Protein AF-A0A2E3GKZ2-F1 (afdb_monomer)

Foldseek 3Di:
DDDPVVVVVLVVLLVLLVVLLVVLVVLLVCVVCVVVPVDDPVVSVVVNVVSLVSNVVSQV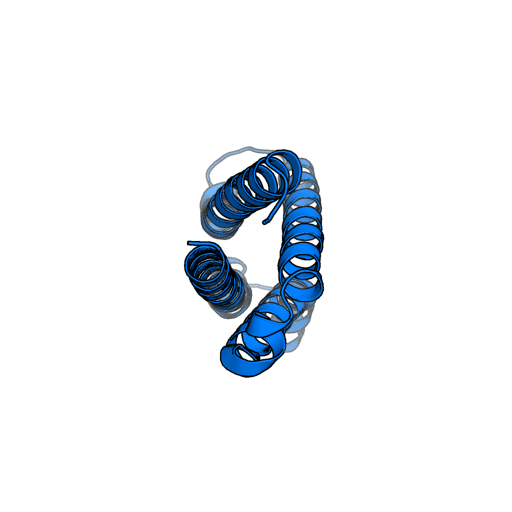VLCVVDVPCVVPVVVLNVLLVQLSVQQVCLVVVCVVVVNVVPSNVSSVPGSVVSSCSNSVSSVVSSVVSVVVVD

pLDDT: mean 72.71, std 8.64, range [44.66, 88.38]

Solvent-accessible surface area (backbone atoms only — not comparable to full-atom values): 7264 Å² total; per-residue (Å²): 132,84,52,74,67,57,55,50,54,49,51,50,52,49,51,52,46,50,55,40,41,54,48,55,60,46,43,63,53,45,63,70,47,39,89,80,41,101,63,63,66,66,60,55,52,52,53,50,52,52,48,51,52,50,43,51,55,48,52,50,52,54,50,71,74,31,68,64,47,67,72,78,38,50,69,39,54,51,38,25,51,51,10,53,53,35,50,75,41,23,66,65,47,24,53,73,70,68,29,70,93,34,63,68,59,28,43,60,70,33,40,46,54,17,44,49,33,30,47,51,20,49,52,52,51,53,51,54,53,52,66,74,76,110

Sequence (134 aa):
MLSNRQFQLFNLSWILSVVCLIHCISLPLISIFLPLISVSHELNAAISKFFLCLVVILSFNLVIKNRILWRSHKAWILLLFLGILGIFLSHPLGHFLGLEDHALTTILITEVPFTIAVVTGQLVLLKAARNCYC

Structure (mmCIF, N/CA/C/O backbone):
data_AF-A0A2E3GKZ2-F1
#
_entry.id   AF-A0A2E3GKZ2-F1
#
loop_
_atom_site.group_PDB
_atom_site.id
_atom_site.type_symbol
_atom_site.label_atom_id
_atom_site.label_alt_id
_atom_site.label_comp_id
_atom_site.label_asym_id
_atom_site.label_entity_id
_atom_site.label_seq_id
_atom_site.pdbx_PDB_ins_code
_atom_site.Cartn_x
_atom_site.Cartn_y
_atom_site.Cartn_z
_atom_site.occupancy
_atom_site.B_iso_or_equiv
_atom_site.auth_seq_id
_atom_site.auth_comp_id
_atom_site.auth_asym_id
_atom_site.auth_atom_id
_atom_site.pdbx_PDB_model_num
ATOM 1 N N . MET A 1 1 ? -14.872 10.275 27.226 1.00 44.66 1 MET A N 1
ATOM 2 C CA . MET A 1 1 ? -14.942 11.476 26.368 1.00 44.66 1 MET A CA 1
ATOM 3 C C . MET A 1 1 ? -13.584 11.677 25.719 1.00 44.66 1 MET A C 1
ATOM 5 O O . MET A 1 1 ? -12.624 11.924 26.438 1.00 44.66 1 MET A O 1
ATOM 9 N N . LEU A 1 2 ? -13.472 11.493 24.400 1.00 54.62 2 LEU A N 1
ATOM 10 C CA . LEU A 1 2 ? -12.261 11.894 23.680 1.00 54.62 2 LEU A CA 1
ATOM 11 C C . LEU A 1 2 ? -12.154 13.421 23.715 1.00 54.62 2 LEU A C 1
ATOM 13 O O . LEU A 1 2 ? -13.133 14.123 23.477 1.00 54.62 2 LEU A O 1
ATOM 17 N N . SER A 1 3 ? -10.966 13.928 24.032 1.00 65.19 3 SER A N 1
ATOM 18 C CA . SER A 1 3 ? -10.685 15.364 23.995 1.00 65.19 3 SER A CA 1
ATOM 19 C C . SER A 1 3 ? -10.776 15.873 22.553 1.00 65.19 3 SER A C 1
ATOM 21 O O . SER A 1 3 ? -10.323 15.199 21.628 1.00 65.19 3 SER A O 1
ATOM 23 N N . ASN A 1 4 ? -11.296 17.085 22.351 1.00 67.81 4 ASN A N 1
ATOM 24 C CA . ASN A 1 4 ? -11.445 17.717 21.032 1.00 67.81 4 ASN A CA 1
ATOM 25 C C . ASN A 1 4 ? -10.118 17.735 20.226 1.00 67.81 4 ASN A C 1
ATOM 27 O O . ASN A 1 4 ? -10.110 17.595 19.004 1.00 67.81 4 ASN A O 1
ATOM 31 N N . ARG A 1 5 ? -8.967 17.790 20.921 1.00 59.38 5 ARG A N 1
ATOM 32 C CA . ARG A 1 5 ? -7.623 17.658 20.321 1.00 59.38 5 ARG A CA 1
ATOM 33 C C . ARG A 1 5 ? -7.333 16.266 19.753 1.00 59.38 5 ARG A C 1
ATOM 35 O O . ARG A 1 5 ? -6.669 16.156 18.727 1.00 59.38 5 ARG A O 1
ATOM 42 N N . GLN A 1 6 ? -7.805 15.200 20.400 1.00 62.38 6 GLN A N 1
ATOM 43 C CA . GLN A 1 6 ? -7.633 13.833 19.895 1.00 62.38 6 GLN A CA 1
ATOM 44 C C . GLN A 1 6 ? -8.449 13.618 18.618 1.00 62.38 6 GLN A C 1
ATOM 46 O O . GLN A 1 6 ? -7.958 12.983 17.688 1.00 62.38 6 GLN A O 1
ATOM 51 N N . PHE A 1 7 ? -9.644 14.209 18.543 1.00 64.25 7 PHE A N 1
ATOM 52 C CA . PHE A 1 7 ? -10.484 14.165 17.347 1.00 64.25 7 PHE A CA 1
ATOM 53 C C . PHE A 1 7 ? -9.861 14.948 16.177 1.00 64.25 7 PHE A C 1
ATOM 55 O O . PHE A 1 7 ? -9.820 14.455 15.052 1.00 64.25 7 PHE A O 1
ATOM 62 N N . GLN A 1 8 ? -9.278 16.125 16.439 1.00 63.09 8 GLN A N 1
ATOM 63 C CA . GLN A 1 8 ? -8.541 16.897 15.427 1.00 63.09 8 GLN A CA 1
ATOM 64 C C . GLN A 1 8 ? -7.297 16.168 14.903 1.00 63.09 8 GLN A C 1
ATOM 66 O O . GLN A 1 8 ? -7.090 16.112 13.694 1.00 63.09 8 GLN A O 1
ATOM 71 N N . LEU A 1 9 ? -6.484 15.575 15.785 1.00 62.88 9 LEU A N 1
ATOM 72 C CA . LEU A 1 9 ? -5.302 14.802 15.379 1.00 62.88 9 LEU A CA 1
ATOM 73 C C . LEU A 1 9 ? -5.679 13.538 14.597 1.00 62.88 9 LEU A C 1
ATOM 75 O O . LEU A 1 9 ? -4.976 13.171 13.656 1.00 62.88 9 LEU A O 1
ATOM 79 N N . PHE A 1 10 ? -6.792 12.892 14.955 1.00 66.81 10 PHE A N 1
ATOM 80 C CA . PHE A 1 10 ? -7.341 11.772 14.195 1.00 66.81 10 PHE A CA 1
ATOM 81 C C . PHE A 1 10 ? -7.773 12.213 12.794 1.00 66.81 10 PHE A C 1
ATOM 83 O O . PHE A 1 10 ? -7.350 11.604 11.816 1.00 66.81 10 PHE A O 1
ATOM 90 N N . ASN A 1 11 ? -8.524 13.312 12.682 1.00 67.25 11 ASN A N 1
ATOM 91 C CA . ASN A 1 11 ? -8.939 13.859 11.391 1.00 67.25 11 ASN A CA 1
ATOM 92 C C . ASN A 1 11 ? -7.744 14.282 10.531 1.00 67.25 11 ASN A C 1
ATOM 94 O O . ASN A 1 11 ? -7.735 14.002 9.338 1.00 67.25 11 ASN A O 1
ATOM 98 N N . LEU A 1 12 ? -6.707 14.889 11.116 1.00 68.56 12 LEU A N 1
ATOM 99 C CA . LEU A 1 12 ? -5.500 15.263 10.378 1.00 68.56 12 LEU A CA 1
ATOM 100 C C . LEU A 1 12 ? -4.739 14.027 9.880 1.00 68.56 12 LEU A C 1
ATOM 102 O O . LEU A 1 12 ? -4.366 13.965 8.712 1.00 68.56 12 LEU A O 1
ATOM 106 N N . SER A 1 13 ? -4.558 13.016 10.737 1.00 68.00 13 SER A N 1
ATOM 107 C CA . SER A 1 13 ? -3.939 11.743 10.347 1.00 68.00 13 SER A CA 1
ATOM 108 C C . SER A 1 13 ? -4.762 11.011 9.286 1.00 68.00 13 SER A C 1
ATOM 110 O O . SER A 1 13 ? -4.191 10.343 8.428 1.00 68.00 13 SER A O 1
ATOM 112 N N . TRP A 1 14 ? -6.088 11.138 9.334 1.00 70.62 14 TRP A N 1
ATOM 113 C CA . TRP A 1 14 ? -7.007 10.565 8.358 1.00 70.62 14 TRP A CA 1
ATOM 114 C C . TRP A 1 14 ? -6.889 11.271 7.004 1.00 70.62 14 TRP A C 1
ATOM 116 O O . TRP A 1 14 ? -6.645 10.603 6.003 1.00 70.62 14 TRP A O 1
ATOM 126 N N . ILE A 1 15 ? -6.966 12.608 6.971 1.00 72.50 15 ILE A N 1
ATOM 127 C CA . ILE A 1 15 ? -6.806 13.410 5.745 1.00 72.50 15 ILE A CA 1
ATOM 128 C C . ILE A 1 15 ? -5.444 13.127 5.115 1.00 72.50 15 ILE A C 1
ATOM 130 O O . ILE A 1 15 ? -5.362 12.821 3.928 1.00 72.50 15 ILE A O 1
ATOM 134 N N . LEU A 1 16 ? -4.378 13.167 5.917 1.00 70.56 16 LEU A N 1
ATOM 135 C CA . LEU A 1 16 ? -3.022 12.933 5.436 1.00 70.56 16 LEU A CA 1
ATOM 136 C C . LEU A 1 16 ? -2.860 11.505 4.899 1.00 70.56 16 LEU A C 1
ATOM 138 O O . LEU A 1 16 ? -2.244 11.303 3.857 1.00 70.56 16 LEU A O 1
ATOM 142 N N . SER A 1 17 ? -3.486 10.520 5.548 1.00 69.81 17 SER A N 1
ATOM 143 C CA . SER A 1 17 ? -3.485 9.150 5.049 1.00 69.81 17 SER A CA 1
ATOM 144 C C . SER A 1 17 ? -4.261 8.987 3.742 1.00 69.81 17 SER A C 1
ATOM 146 O O . SER A 1 17 ? -3.844 8.168 2.931 1.00 69.81 17 SER A O 1
ATOM 148 N N . VAL A 1 18 ? -5.360 9.718 3.531 1.00 71.25 18 VAL A N 1
ATOM 149 C CA . VAL A 1 18 ? -6.133 9.692 2.276 1.00 71.25 18 VAL A CA 1
ATOM 150 C C . VAL A 1 18 ? -5.348 10.348 1.141 1.00 71.25 18 VAL A C 1
ATOM 152 O O . VAL A 1 18 ? -5.270 9.784 0.054 1.00 71.25 18 VAL A O 1
ATOM 155 N N . VAL A 1 19 ? -4.713 11.495 1.394 1.00 73.31 19 VAL A N 1
ATOM 156 C CA . VAL A 1 19 ? -3.851 12.175 0.411 1.00 73.31 19 VAL A CA 1
ATOM 157 C C . VAL A 1 19 ? -2.688 11.273 -0.004 1.00 73.31 19 VAL A C 1
ATOM 159 O O . VAL A 1 19 ? -2.420 11.114 -1.192 1.00 73.31 19 VAL A O 1
ATOM 162 N N . CYS A 1 20 ? -2.053 10.607 0.960 1.00 70.06 20 CYS A N 1
ATOM 163 C CA . CYS A 1 20 ? -1.025 9.605 0.697 1.00 70.06 20 CYS A CA 1
ATOM 164 C C . CYS A 1 20 ? -1.531 8.426 -0.142 1.00 70.06 20 CYS A C 1
ATOM 166 O O . CYS A 1 20 ? -0.827 7.946 -1.021 1.00 70.06 20 CYS A O 1
ATOM 168 N N . LEU A 1 21 ? -2.760 7.981 0.105 1.00 69.38 21 LEU A N 1
ATOM 169 C CA . LEU A 1 21 ? -3.426 6.913 -0.638 1.00 69.38 21 LEU A CA 1
ATOM 170 C C . LEU A 1 21 ? -3.629 7.288 -2.110 1.00 69.38 21 LEU A C 1
ATOM 172 O O . LEU A 1 21 ? -3.296 6.509 -2.998 1.00 69.38 21 LEU A O 1
ATOM 176 N N . ILE A 1 22 ? -4.126 8.503 -2.360 1.00 71.88 22 ILE A N 1
ATOM 177 C CA . ILE A 1 22 ? -4.273 9.064 -3.709 1.00 71.88 22 ILE A CA 1
ATOM 178 C C . ILE A 1 22 ? -2.905 9.123 -4.390 1.00 71.88 22 ILE A C 1
ATOM 180 O O . ILE A 1 22 ? -2.778 8.702 -5.538 1.00 71.88 22 ILE A O 1
ATOM 184 N N . HIS A 1 23 ? -1.876 9.566 -3.661 1.00 70.38 23 HIS A N 1
ATOM 185 C CA . HIS A 1 23 ? -0.519 9.624 -4.187 1.00 70.38 23 HIS A CA 1
ATOM 186 C C . HIS A 1 23 ? 0.021 8.232 -4.558 1.00 70.38 23 HIS A C 1
ATOM 188 O O . HIS A 1 23 ? 0.535 8.055 -5.661 1.00 70.38 23 HIS A O 1
ATOM 194 N N . CYS A 1 24 ? -0.174 7.226 -3.699 1.00 66.31 24 CYS A N 1
ATOM 195 C CA . CYS A 1 24 ? 0.201 5.838 -3.975 1.00 66.31 24 CYS A CA 1
ATOM 196 C C . CYS A 1 24 ? -0.494 5.269 -5.214 1.00 66.31 24 CYS A C 1
ATOM 198 O O . CYS A 1 24 ? 0.142 4.519 -5.936 1.00 66.31 24 CYS A O 1
ATOM 200 N N . ILE A 1 25 ? -1.752 5.627 -5.496 1.00 67.81 25 ILE A N 1
ATOM 201 C CA . ILE A 1 25 ? -2.446 5.208 -6.730 1.00 67.81 25 ILE A CA 1
ATOM 202 C C . ILE A 1 25 ? -1.887 5.948 -7.947 1.00 67.81 25 ILE A C 1
ATOM 204 O O . ILE A 1 25 ? -1.691 5.354 -9.006 1.00 67.81 25 ILE A O 1
ATOM 208 N N . SER A 1 26 ? -1.622 7.250 -7.807 1.00 70.00 26 SER A N 1
ATOM 209 C CA . SER A 1 26 ? -1.064 8.047 -8.899 1.00 70.00 26 SER A CA 1
ATOM 210 C C . SER A 1 26 ? 0.365 7.649 -9.251 1.00 70.00 26 SER A C 1
ATOM 212 O O . SER A 1 26 ? 0.780 7.878 -10.373 1.00 70.00 26 SER A O 1
ATOM 214 N N . LEU A 1 27 ? 1.107 7.023 -8.341 1.00 67.94 27 LEU A N 1
ATOM 215 C CA . LEU A 1 27 ? 2.511 6.677 -8.529 1.00 67.94 27 LEU A CA 1
ATOM 216 C C . LEU A 1 27 ? 2.779 5.634 -9.623 1.00 67.94 27 LEU A C 1
ATOM 218 O O . LEU A 1 27 ? 3.534 5.956 -10.533 1.00 67.94 27 LEU A O 1
ATOM 222 N N . PRO A 1 28 ? 2.161 4.437 -9.620 1.00 64.69 28 PRO A N 1
ATOM 223 C CA . PRO A 1 28 ? 2.318 3.487 -10.717 1.00 64.69 28 PRO A CA 1
ATOM 224 C C . PRO A 1 28 ? 1.769 4.051 -12.032 1.00 64.69 28 PRO A C 1
ATOM 226 O O . PRO A 1 28 ? 2.348 3.805 -13.084 1.00 64.69 28 PRO A O 1
ATOM 229 N N . LEU A 1 29 ? 0.713 4.876 -11.991 1.00 65.62 29 LEU A N 1
ATOM 230 C CA . LEU A 1 29 ? 0.225 5.588 -13.177 1.00 65.62 29 LEU A CA 1
ATOM 231 C C . LEU A 1 29 ? 1.294 6.549 -13.715 1.00 65.62 29 LEU A C 1
ATOM 233 O O . LEU A 1 29 ? 1.639 6.490 -14.889 1.00 65.62 29 LEU A O 1
ATOM 237 N N . ILE A 1 30 ? 1.869 7.385 -12.851 1.00 65.38 30 ILE A N 1
ATOM 238 C CA . ILE A 1 30 ? 2.952 8.309 -13.189 1.00 65.38 30 ILE A CA 1
ATOM 239 C C . ILE A 1 30 ? 4.164 7.535 -13.706 1.00 65.38 30 ILE A C 1
ATOM 241 O O . ILE A 1 30 ? 4.715 7.945 -14.712 1.00 65.38 30 ILE A O 1
ATOM 245 N N . SER A 1 31 ? 4.553 6.411 -13.100 1.00 62.94 31 SER A N 1
ATOM 246 C CA . SER A 1 31 ? 5.659 5.569 -13.578 1.00 62.94 31 SER A CA 1
ATOM 247 C C . SER A 1 31 ? 5.402 4.984 -14.971 1.00 62.94 31 SER A C 1
ATOM 249 O O . SER A 1 31 ? 6.331 4.919 -15.769 1.00 62.94 31 SER A O 1
ATOM 251 N N . ILE A 1 32 ? 4.158 4.615 -15.301 1.00 65.50 32 ILE A N 1
ATOM 252 C CA . ILE A 1 32 ? 3.772 4.162 -16.651 1.00 65.50 32 ILE A CA 1
ATOM 253 C C . ILE A 1 32 ? 3.835 5.318 -17.662 1.00 65.50 32 ILE A C 1
ATOM 255 O O . ILE A 1 32 ? 4.242 5.113 -18.805 1.00 65.50 32 ILE A O 1
ATOM 259 N N . PHE A 1 33 ? 3.450 6.530 -17.254 1.00 66.00 33 PHE A N 1
ATOM 260 C CA . PHE A 1 33 ? 3.449 7.716 -18.117 1.00 66.00 33 PHE A CA 1
ATOM 261 C C . PHE A 1 33 ? 4.783 8.484 -18.125 1.00 66.00 33 PHE A C 1
ATOM 263 O O . PHE A 1 33 ? 4.997 9.300 -19.014 1.00 66.00 33 PHE A O 1
ATOM 270 N N . LEU A 1 34 ? 5.704 8.228 -17.192 1.00 64.19 34 LEU A N 1
ATOM 271 C CA . LEU A 1 34 ? 6.989 8.928 -17.079 1.00 64.19 34 LEU A CA 1
ATOM 272 C C . LEU A 1 34 ? 7.869 8.790 -18.329 1.00 64.19 34 LEU A C 1
ATOM 274 O O . LEU A 1 34 ? 8.443 9.787 -18.740 1.00 64.19 34 LEU A O 1
ATOM 278 N N . PRO A 1 35 ? 7.952 7.625 -19.000 1.00 57.78 35 PRO A N 1
ATOM 279 C CA . PRO A 1 35 ? 8.682 7.516 -20.262 1.00 57.78 35 PRO A CA 1
ATOM 280 C C . PRO A 1 35 ? 8.138 8.446 -21.361 1.00 57.78 35 PRO A C 1
ATOM 282 O O . PRO A 1 35 ? 8.849 8.744 -22.315 1.00 57.78 35 PRO A O 1
ATOM 285 N N . LEU A 1 36 ? 6.884 8.907 -21.239 1.00 59.84 36 LEU A N 1
ATOM 286 C CA . LEU A 1 36 ? 6.233 9.827 -22.177 1.00 59.84 36 LEU A CA 1
ATOM 287 C C . LEU A 1 36 ? 6.391 11.307 -21.787 1.00 59.84 36 LEU A C 1
ATOM 289 O O . LEU A 1 36 ? 6.071 12.180 -22.591 1.00 59.84 36 LEU A O 1
ATOM 293 N N . ILE A 1 37 ? 6.859 11.613 -20.572 1.00 55.56 37 ILE A N 1
ATOM 294 C CA . ILE A 1 37 ? 6.927 12.973 -20.025 1.00 55.56 37 ILE A CA 1
ATOM 295 C C . ILE A 1 37 ? 8.339 13.175 -19.469 1.00 55.56 37 ILE A C 1
ATOM 297 O O . ILE A 1 37 ? 8.725 12.488 -18.535 1.00 55.56 37 ILE A O 1
ATOM 301 N N . SER A 1 38 ? 9.118 14.117 -20.007 1.00 54.66 38 SER A N 1
ATOM 302 C CA . SER A 1 38 ? 10.539 14.343 -19.671 1.00 54.66 38 SER A CA 1
ATOM 303 C C . SER A 1 38 ? 10.784 14.899 -18.250 1.00 54.66 38 SER A C 1
ATOM 305 O O . SER A 1 38 ? 11.403 15.949 -18.071 1.00 54.66 38 SER A O 1
ATOM 307 N N . VAL A 1 39 ? 10.260 14.241 -17.223 1.00 62.03 39 VAL A N 1
ATOM 308 C CA . VAL A 1 39 ? 10.488 14.540 -15.809 1.00 62.03 39 VAL A CA 1
ATOM 309 C C . VAL A 1 39 ? 11.740 13.792 -15.360 1.00 62.03 39 VAL A C 1
ATOM 311 O O . VAL A 1 39 ? 11.980 12.661 -15.783 1.00 62.03 39 VAL A O 1
ATOM 314 N N . SER A 1 40 ? 12.557 14.397 -14.494 1.00 66.62 40 SER A N 1
ATOM 315 C CA . SER A 1 40 ? 13.750 13.714 -13.993 1.00 66.62 40 SER A CA 1
ATOM 316 C C . SER A 1 40 ? 13.366 12.485 -13.155 1.00 66.62 40 SER A C 1
ATOM 318 O O . SER A 1 40 ? 12.669 12.577 -12.140 1.00 66.62 40 SER A O 1
ATOM 320 N N . HIS A 1 41 ? 13.841 11.312 -13.584 1.00 64.50 41 HIS A N 1
ATOM 321 C CA . HIS A 1 41 ? 13.600 10.032 -12.909 1.00 64.50 41 HIS A CA 1
ATOM 322 C C . HIS A 1 41 ? 14.031 10.052 -11.433 1.00 64.50 41 HIS A C 1
ATOM 324 O O . HIS A 1 41 ? 13.353 9.476 -10.582 1.00 64.50 41 HIS A O 1
ATOM 330 N N . GLU A 1 42 ? 15.121 10.754 -11.112 1.00 68.06 42 GLU A N 1
ATOM 331 C CA . GLU A 1 42 ? 15.646 10.844 -9.746 1.00 68.06 42 GLU A CA 1
ATOM 332 C C . GLU A 1 42 ? 14.721 11.613 -8.797 1.00 68.06 42 GLU A C 1
ATOM 334 O O . GLU A 1 42 ? 14.499 11.181 -7.663 1.00 68.06 42 GLU A O 1
ATOM 339 N N . LEU A 1 43 ? 14.130 12.720 -9.262 1.00 67.62 43 LEU A N 1
ATOM 340 C CA . LEU A 1 43 ? 13.210 13.517 -8.451 1.00 67.62 43 LEU A CA 1
ATOM 341 C C . LEU A 1 43 ? 11.924 12.737 -8.169 1.00 67.62 43 LEU A C 1
ATOM 343 O O . LEU A 1 43 ? 11.457 12.707 -7.030 1.00 67.62 43 LEU A O 1
ATOM 347 N N . ASN A 1 44 ? 11.383 12.057 -9.184 1.00 67.00 44 ASN A N 1
ATOM 348 C CA . ASN A 1 44 ? 10.193 11.226 -9.023 1.00 67.00 44 ASN A CA 1
ATOM 349 C C . ASN A 1 44 ? 10.437 10.075 -8.028 1.00 67.00 44 ASN A C 1
ATOM 351 O O . ASN A 1 44 ? 9.630 9.840 -7.128 1.00 67.00 44 ASN A O 1
ATOM 355 N N . ALA A 1 45 ? 11.590 9.406 -8.127 1.00 67.56 45 ALA A N 1
ATOM 356 C CA . ALA A 1 45 ? 11.964 8.339 -7.205 1.00 67.56 45 ALA A CA 1
ATOM 357 C C . ALA A 1 45 ? 12.134 8.843 -5.759 1.00 67.56 45 ALA A C 1
ATOM 359 O O . ALA A 1 45 ? 11.708 8.170 -4.816 1.00 67.56 45 ALA A O 1
ATOM 360 N N . ALA A 1 46 ? 12.727 10.025 -5.565 1.00 69.44 46 ALA A N 1
ATOM 361 C CA . ALA A 1 46 ? 12.909 10.620 -4.243 1.00 69.44 46 ALA A CA 1
ATOM 362 C C . ALA A 1 46 ? 11.570 11.006 -3.590 1.00 69.44 46 ALA A C 1
ATOM 364 O O . ALA A 1 46 ? 11.323 10.652 -2.433 1.00 69.44 46 ALA A O 1
ATOM 365 N N . ILE A 1 47 ? 10.686 11.672 -4.342 1.00 69.81 47 ILE A N 1
ATOM 366 C CA . ILE A 1 47 ? 9.343 12.053 -3.884 1.00 69.81 47 ILE A CA 1
ATOM 367 C C . ILE A 1 47 ? 8.548 10.799 -3.512 1.00 69.81 47 ILE A C 1
ATOM 369 O O . ILE A 1 47 ? 8.011 10.711 -2.407 1.00 69.81 47 ILE A O 1
ATOM 373 N N . SER A 1 48 ? 8.554 9.790 -4.381 1.00 69.38 48 SER A N 1
ATOM 374 C CA . SER A 1 48 ? 7.849 8.530 -4.153 1.00 69.38 48 SER A CA 1
ATOM 375 C C . SER A 1 48 ? 8.267 7.826 -2.863 1.00 69.38 48 SER A C 1
ATOM 377 O O . SER A 1 48 ? 7.421 7.468 -2.039 1.00 69.38 48 SER A O 1
ATOM 379 N N . LYS A 1 49 ? 9.579 7.706 -2.621 1.00 73.25 49 LYS A N 1
ATOM 380 C CA . LYS A 1 49 ? 10.114 7.104 -1.390 1.00 73.25 49 LYS A CA 1
ATOM 381 C C . LYS A 1 49 ? 9.706 7.881 -0.140 1.00 73.25 49 LYS A C 1
ATOM 383 O O . LYS A 1 49 ? 9.344 7.268 0.866 1.00 73.25 49 LYS A O 1
ATOM 388 N N . PHE A 1 50 ? 9.743 9.213 -0.195 1.00 74.31 50 PHE A N 1
ATOM 389 C CA . PHE A 1 50 ? 9.311 10.057 0.919 1.00 74.31 50 PHE A CA 1
ATOM 390 C C . PHE A 1 50 ? 7.829 9.836 1.249 1.00 74.31 50 PHE A C 1
ATOM 392 O O . PHE A 1 50 ? 7.477 9.617 2.410 1.00 74.31 50 PHE A O 1
ATOM 399 N N . PHE A 1 51 ? 6.966 9.817 0.231 1.00 72.44 51 PHE A N 1
ATOM 400 C CA . PHE A 1 51 ? 5.540 9.560 0.415 1.00 72.44 51 PHE A CA 1
ATOM 401 C C . PHE A 1 51 ? 5.261 8.159 0.950 1.00 72.44 51 PHE A C 1
ATOM 403 O O . PHE A 1 51 ? 4.463 8.018 1.877 1.00 72.44 51 PHE A O 1
ATOM 410 N N . LEU A 1 52 ? 5.943 7.134 0.433 1.00 73.50 52 LEU A N 1
ATOM 411 C CA . LEU A 1 52 ? 5.815 5.769 0.937 1.00 73.50 52 LEU A CA 1
ATOM 412 C C . LEU A 1 52 ? 6.171 5.703 2.429 1.00 73.50 52 LEU A C 1
ATOM 414 O O . LEU A 1 52 ? 5.422 5.135 3.220 1.00 73.50 52 LEU A O 1
ATOM 418 N N . CYS A 1 53 ? 7.264 6.351 2.841 1.00 78.62 53 CYS A N 1
ATOM 419 C CA . CYS A 1 53 ? 7.650 6.446 4.248 1.00 78.62 53 CYS A CA 1
ATOM 420 C C . 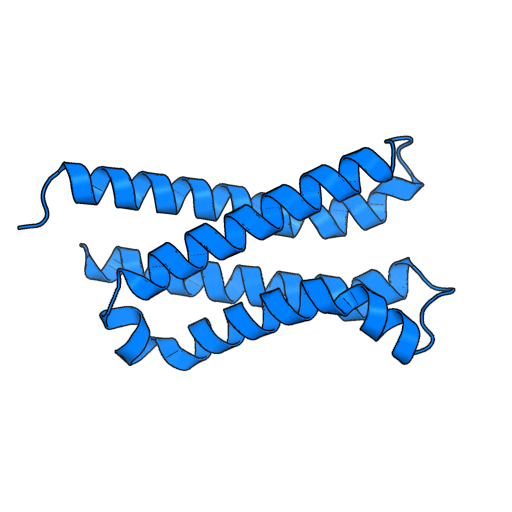CYS A 1 53 ? 6.551 7.108 5.100 1.00 78.62 53 CYS A C 1
ATOM 422 O O . CYS A 1 53 ? 6.189 6.601 6.165 1.00 78.62 53 CYS A O 1
ATOM 424 N N . LEU A 1 54 ? 5.948 8.193 4.602 1.00 78.88 54 LEU A N 1
ATOM 425 C CA . LEU A 1 54 ? 4.840 8.868 5.279 1.00 78.88 54 LEU A CA 1
ATOM 426 C C . LEU A 1 54 ? 3.612 7.953 5.425 1.00 78.88 54 LEU A C 1
ATOM 428 O O . LEU A 1 54 ? 3.007 7.907 6.497 1.00 78.88 54 LEU A O 1
ATOM 432 N N . VAL A 1 55 ? 3.264 7.198 4.372 1.00 74.38 55 VAL A N 1
ATOM 433 C CA . VAL A 1 55 ? 2.179 6.200 4.391 1.00 74.38 55 VAL A CA 1
ATOM 434 C C . VAL A 1 55 ? 2.443 5.190 5.493 1.00 74.38 55 VAL A C 1
ATOM 436 O O . VAL A 1 55 ? 1.561 4.963 6.318 1.00 74.38 55 VAL A O 1
ATOM 439 N N . VAL A 1 56 ? 3.649 4.621 5.552 1.00 79.94 56 VAL A N 1
ATOM 440 C CA . VAL A 1 56 ? 4.030 3.643 6.576 1.00 79.94 56 VAL A CA 1
ATOM 441 C C . VAL A 1 56 ? 3.847 4.241 7.969 1.00 79.94 56 VAL A C 1
ATOM 443 O O . VAL A 1 56 ? 3.105 3.688 8.779 1.00 79.94 56 VAL A O 1
ATOM 446 N N . ILE A 1 57 ? 4.438 5.406 8.239 1.00 81.81 57 ILE A N 1
ATOM 447 C CA . ILE A 1 57 ? 4.372 6.041 9.562 1.00 81.81 57 ILE A CA 1
ATOM 448 C C . ILE A 1 57 ? 2.919 6.294 9.981 1.00 81.81 57 ILE A C 1
ATOM 450 O O . ILE A 1 57 ? 2.532 5.953 11.100 1.00 81.81 57 ILE A O 1
ATOM 454 N N . LEU A 1 58 ? 2.089 6.854 9.099 1.00 78.31 58 LEU A N 1
ATOM 455 C CA . LEU A 1 58 ? 0.691 7.171 9.412 1.00 78.31 58 LEU A CA 1
ATOM 456 C C . LEU A 1 58 ? -0.165 5.921 9.592 1.00 78.31 58 LEU A C 1
ATOM 458 O O . LEU A 1 58 ? -0.972 5.863 10.519 1.00 78.31 58 LEU A O 1
ATOM 462 N N . SER A 1 59 ? 0.049 4.912 8.753 1.00 75.12 59 SER A N 1
ATOM 463 C CA . SER A 1 59 ? -0.608 3.607 8.846 1.00 75.12 59 SER A CA 1
ATOM 464 C C . SER A 1 59 ? -0.340 2.944 10.188 1.00 75.12 59 SER A C 1
ATOM 466 O O . SER A 1 59 ? -1.266 2.553 10.897 1.00 75.12 59 SER A O 1
ATOM 468 N N . PHE A 1 60 ? 0.928 2.880 10.589 1.00 79.75 60 PHE A N 1
ATOM 469 C CA . PHE A 1 60 ? 1.312 2.316 11.875 1.00 79.75 60 PHE A CA 1
ATOM 470 C C . PHE A 1 60 ? 0.783 3.137 13.043 1.00 79.75 60 PHE A C 1
ATOM 472 O O . PHE A 1 60 ? 0.288 2.568 14.012 1.00 79.75 60 PHE A O 1
ATOM 479 N N . ASN A 1 61 ? 0.837 4.465 12.954 1.00 79.00 61 ASN A N 1
ATOM 480 C CA . ASN A 1 61 ? 0.312 5.341 13.995 1.00 79.00 61 ASN A CA 1
ATOM 481 C C . ASN A 1 61 ? -1.201 5.128 14.185 1.00 79.00 61 ASN A C 1
ATOM 483 O O . ASN A 1 61 ? -1.673 5.042 15.319 1.00 79.00 61 ASN A O 1
ATOM 487 N N . LEU A 1 62 ? -1.950 4.962 13.088 1.00 76.31 62 LEU A N 1
ATOM 488 C CA . LEU A 1 62 ? -3.372 4.620 13.113 1.00 76.31 62 LEU A CA 1
ATOM 489 C C . LEU A 1 62 ? -3.604 3.256 13.776 1.00 76.31 62 LEU A C 1
ATOM 491 O O . LEU A 1 62 ? -4.425 3.151 14.687 1.00 76.31 62 LEU A O 1
ATOM 495 N N . VAL A 1 63 ? -2.865 2.227 13.358 1.00 78.25 63 VAL A N 1
ATOM 496 C CA . VAL A 1 63 ? -3.011 0.858 13.868 1.00 78.25 63 VAL A CA 1
ATOM 497 C C . VAL A 1 63 ? -2.646 0.767 15.353 1.00 78.25 63 VAL A C 1
ATOM 499 O O . VAL A 1 63 ? -3.416 0.223 16.141 1.00 78.25 63 VAL A O 1
ATOM 502 N N . ILE A 1 64 ? -1.517 1.340 15.778 1.00 78.31 64 ILE A N 1
ATOM 503 C CA . ILE A 1 64 ? -1.041 1.305 17.173 1.00 78.31 64 ILE A CA 1
ATOM 504 C C . ILE A 1 64 ? -2.012 2.028 18.109 1.00 78.31 64 ILE A C 1
ATOM 506 O O . ILE A 1 64 ? -2.314 1.528 19.193 1.00 78.31 64 ILE A O 1
ATOM 510 N N . LYS A 1 65 ? -2.543 3.184 17.695 1.00 74.06 65 LYS A N 1
ATOM 511 C CA . LYS A 1 65 ? -3.474 3.963 18.525 1.00 74.06 65 LYS A CA 1
ATOM 512 C C . LYS A 1 65 ? -4.857 3.326 18.659 1.00 74.06 65 LYS A C 1
ATOM 514 O O . LYS A 1 65 ? -5.583 3.655 19.594 1.00 74.06 65 LYS A O 1
ATOM 519 N N . ASN A 1 66 ? -5.223 2.404 17.769 1.00 71.44 66 ASN A N 1
ATOM 520 C CA . ASN A 1 66 ? -6.555 1.814 17.718 1.00 71.44 66 ASN A CA 1
ATOM 521 C C . ASN A 1 66 ? -6.545 0.328 18.090 1.00 71.44 66 ASN A C 1
ATOM 523 O O . ASN A 1 66 ? -6.504 -0.558 17.236 1.00 71.44 66 ASN A O 1
ATOM 527 N N . ARG A 1 67 ? -6.691 0.035 19.388 1.00 73.50 67 ARG A N 1
ATOM 528 C CA . ARG A 1 67 ? -6.744 -1.344 19.916 1.00 73.50 67 ARG A CA 1
ATOM 529 C C . ARG A 1 67 ? -7.851 -2.206 19.284 1.00 73.50 67 ARG A C 1
ATOM 531 O O . ARG A 1 67 ? -7.714 -3.424 19.211 1.00 73.50 67 ARG A O 1
ATOM 538 N N . ILE A 1 68 ? -8.935 -1.587 18.809 1.00 73.69 68 ILE A N 1
ATOM 539 C CA . ILE A 1 68 ? -10.051 -2.273 18.136 1.00 73.69 68 ILE A CA 1
ATOM 540 C C . ILE A 1 68 ? -9.633 -2.828 16.764 1.00 73.69 68 ILE A C 1
ATOM 542 O O . ILE A 1 68 ? -10.048 -3.931 16.401 1.00 73.69 68 ILE A O 1
ATOM 546 N N . LEU A 1 69 ? -8.752 -2.135 16.030 1.00 77.56 69 LEU A N 1
ATOM 547 C CA . LEU A 1 69 ? -8.233 -2.628 14.747 1.00 77.56 69 LEU A CA 1
ATOM 548 C C . LEU A 1 69 ? -7.450 -3.932 14.940 1.00 77.56 69 LEU A C 1
ATOM 550 O O . LEU A 1 69 ? -7.648 -4.886 14.190 1.00 77.56 69 LEU A O 1
ATOM 554 N N . TRP A 1 70 ? -6.656 -4.025 16.010 1.00 79.00 70 TRP A N 1
ATOM 555 C CA . TRP A 1 70 ? -5.923 -5.244 16.369 1.00 79.00 70 TRP A CA 1
ATOM 556 C C . TRP A 1 70 ? -6.818 -6.427 16.725 1.00 79.00 70 TRP A C 1
ATOM 558 O O . TRP A 1 70 ? -6.397 -7.572 16.584 1.00 79.00 70 TRP A O 1
ATOM 568 N N . ARG A 1 71 ? -8.040 -6.187 17.207 1.00 79.62 71 ARG A N 1
ATOM 569 C CA . ARG A 1 71 ? -8.950 -7.271 17.589 1.00 79.62 71 ARG A CA 1
ATOM 570 C C . ARG A 1 71 ? -9.729 -7.800 16.389 1.00 79.62 71 ARG A C 1
ATOM 572 O O . ARG A 1 71 ? -9.821 -9.014 16.238 1.00 79.62 71 ARG A O 1
ATOM 579 N N . SER A 1 72 ? -10.225 -6.901 15.541 1.00 83.50 72 SER A N 1
ATOM 580 C CA . SER A 1 72 ? -11.224 -7.244 14.519 1.00 83.50 72 SER A CA 1
ATOM 581 C C . SER A 1 72 ? -10.717 -7.168 13.074 1.00 83.50 72 SER A C 1
ATOM 583 O O . SER A 1 72 ? -11.357 -7.719 12.190 1.00 83.50 72 SER A O 1
ATOM 585 N N . HIS A 1 73 ? -9.574 -6.523 12.810 1.00 86.25 73 HIS A N 1
ATOM 586 C CA . HIS A 1 73 ? -9.100 -6.227 11.447 1.00 86.25 73 HIS A CA 1
ATOM 587 C C . HIS A 1 73 ? -7.672 -6.734 11.178 1.00 86.25 73 HIS A C 1
ATOM 589 O O . HIS A 1 73 ? -6.968 -6.205 10.322 1.00 86.25 73 HIS A O 1
A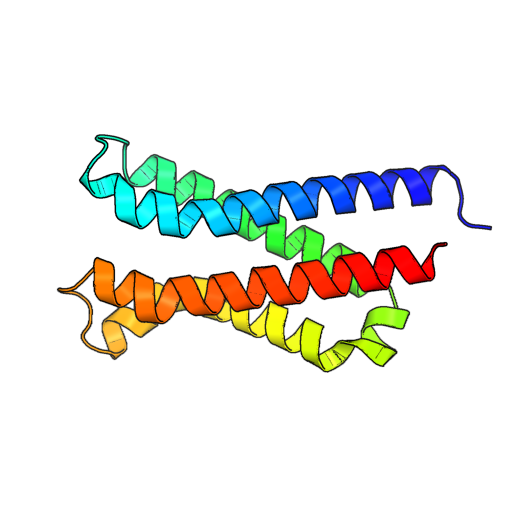TOM 595 N N . LYS A 1 74 ? -7.245 -7.794 11.879 1.00 86.69 74 LYS A N 1
ATOM 596 C CA . LYS A 1 74 ? -5.893 -8.381 11.778 1.00 86.69 74 LYS A CA 1
ATOM 597 C C . LYS A 1 74 ? -5.488 -8.740 10.347 1.00 86.69 74 LYS A C 1
ATOM 599 O O . LYS A 1 74 ? -4.360 -8.469 9.957 1.00 86.69 74 LYS A O 1
ATOM 604 N N . ALA A 1 75 ? -6.410 -9.308 9.566 1.00 87.56 75 ALA A N 1
ATOM 605 C CA . ALA A 1 75 ? -6.160 -9.670 8.170 1.00 87.56 75 ALA A CA 1
ATOM 606 C C . ALA A 1 75 ? -5.865 -8.441 7.294 1.00 87.56 75 ALA A C 1
ATOM 608 O O . ALA A 1 75 ? -4.983 -8.488 6.446 1.00 87.56 75 ALA A O 1
ATOM 609 N N . TRP A 1 76 ? -6.543 -7.318 7.544 1.00 88.38 76 TRP A N 1
ATOM 610 C CA . TRP A 1 76 ? -6.325 -6.065 6.817 1.00 88.38 76 TRP A CA 1
ATOM 611 C C . TRP A 1 76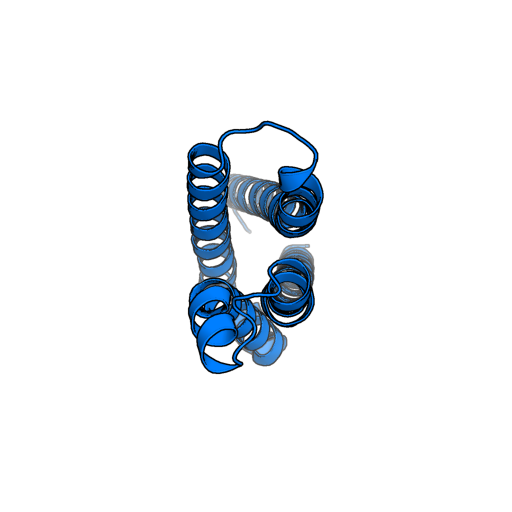 ? -5.024 -5.377 7.225 1.00 88.38 76 TRP A C 1
ATOM 613 O O . TRP A 1 76 ? -4.342 -4.816 6.375 1.00 88.38 76 TRP A O 1
ATOM 623 N N . ILE A 1 77 ? -4.646 -5.473 8.504 1.00 85.62 77 ILE A N 1
ATOM 624 C CA . ILE A 1 77 ? -3.320 -5.053 8.973 1.00 85.62 77 ILE A CA 1
ATOM 625 C C . ILE A 1 77 ? -2.243 -5.898 8.281 1.00 85.62 77 ILE A C 1
ATOM 627 O O . ILE A 1 77 ? -1.293 -5.345 7.740 1.00 85.62 77 ILE A O 1
ATOM 631 N N . LEU A 1 78 ? -2.405 -7.223 8.233 1.00 88.06 78 LEU A N 1
ATOM 632 C CA . LEU A 1 78 ? -1.463 -8.112 7.551 1.00 88.06 78 LEU A CA 1
ATOM 633 C C . LEU A 1 78 ? -1.354 -7.789 6.053 1.00 88.06 78 LEU A C 1
ATOM 635 O O . LEU A 1 78 ? -0.247 -7.708 5.531 1.00 88.06 78 LEU A O 1
ATOM 639 N N . LEU A 1 79 ? -2.484 -7.553 5.379 1.00 87.38 79 LEU A N 1
ATOM 640 C CA . LEU A 1 79 ? -2.524 -7.172 3.966 1.00 87.38 79 LEU A CA 1
ATOM 641 C C . LEU A 1 79 ? -1.796 -5.846 3.710 1.00 87.38 79 LEU A C 1
ATOM 643 O O . LEU A 1 79 ? -1.028 -5.744 2.759 1.00 87.38 79 LEU A O 1
ATOM 647 N N . LEU A 1 80 ? -1.997 -4.853 4.580 1.00 86.06 80 LEU A N 1
ATOM 648 C CA . LEU A 1 80 ? -1.303 -3.568 4.517 1.00 86.06 80 LEU A CA 1
ATOM 649 C C . LEU A 1 80 ? 0.215 -3.746 4.643 1.00 86.06 80 LEU A C 1
ATOM 651 O O . LEU A 1 80 ? 0.971 -3.187 3.853 1.00 86.06 80 LEU A O 1
ATOM 655 N N . PHE A 1 81 ? 0.660 -4.553 5.607 1.00 85.88 81 PHE A N 1
ATOM 656 C CA . PHE A 1 81 ? 2.074 -4.873 5.797 1.00 85.88 81 PHE A CA 1
ATOM 657 C C . PHE A 1 81 ? 2.677 -5.601 4.596 1.00 85.88 81 PHE A C 1
ATOM 659 O O . PHE A 1 81 ? 3.754 -5.225 4.139 1.00 85.88 81 PHE A O 1
ATOM 666 N N . LEU A 1 82 ? 1.985 -6.618 4.076 1.00 87.94 82 LEU A N 1
ATOM 667 C CA . LEU A 1 82 ? 2.407 -7.359 2.887 1.00 87.94 82 LEU A CA 1
ATOM 66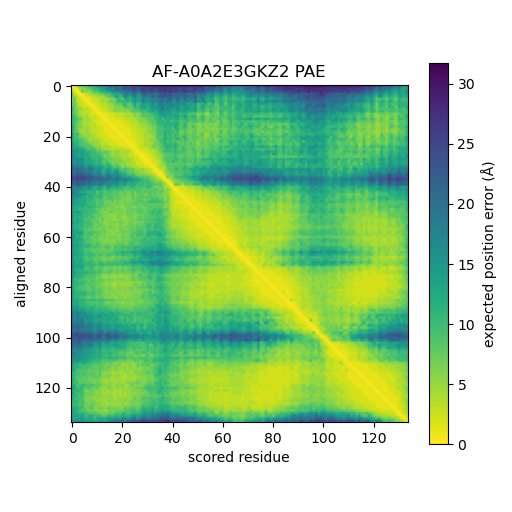8 C C . LEU A 1 82 ? 2.490 -6.449 1.662 1.00 87.94 82 LEU A C 1
ATOM 670 O O . LEU A 1 82 ?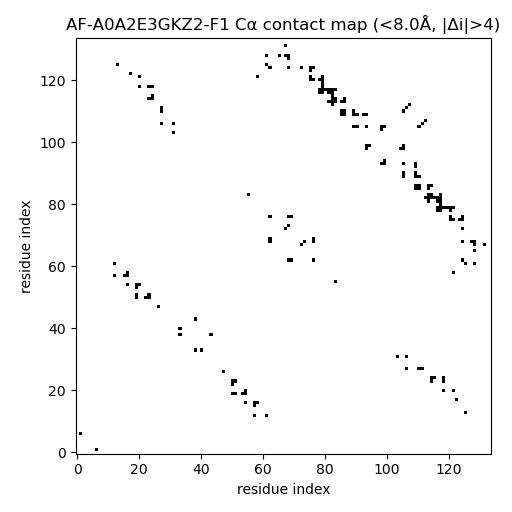 3.451 -6.542 0.908 1.00 87.94 82 LEU A O 1
ATOM 674 N N . GLY A 1 83 ? 1.528 -5.540 1.493 1.00 83.50 83 GLY A N 1
ATOM 675 C CA . GLY A 1 83 ? 1.557 -4.536 0.436 1.00 83.50 83 GLY A CA 1
ATOM 676 C C . GLY A 1 83 ? 2.764 -3.606 0.558 1.00 83.50 83 GLY A C 1
ATOM 677 O O . GLY A 1 83 ? 3.488 -3.419 -0.411 1.00 83.50 83 GLY A O 1
ATOM 678 N N . ILE A 1 84 ? 3.036 -3.066 1.752 1.00 82.75 84 ILE A N 1
ATOM 679 C CA . ILE A 1 84 ? 4.197 -2.191 1.985 1.00 82.75 84 ILE A CA 1
ATOM 680 C C . ILE A 1 84 ? 5.491 -2.943 1.664 1.00 82.75 84 ILE A C 1
ATOM 682 O O . ILE A 1 84 ? 6.325 -2.448 0.908 1.00 82.75 84 ILE A O 1
ATOM 686 N N . LEU A 1 85 ? 5.646 -4.149 2.215 1.00 84.75 85 LEU A N 1
ATOM 687 C CA . LEU A 1 85 ? 6.829 -4.975 2.004 1.00 84.75 85 LEU A CA 1
ATOM 688 C C . LEU A 1 85 ? 7.007 -5.317 0.519 1.00 84.75 85 LEU A C 1
ATOM 690 O O . LEU A 1 85 ? 8.113 -5.239 -0.005 1.00 84.75 85 LEU A O 1
ATOM 694 N N . GLY A 1 86 ? 5.912 -5.640 -0.164 1.00 81.94 86 GLY A N 1
ATOM 695 C CA . GLY A 1 86 ? 5.901 -5.929 -1.588 1.00 81.94 86 GLY A CA 1
ATOM 696 C C . GLY A 1 86 ? 6.292 -4.734 -2.454 1.00 81.94 86 GLY A C 1
ATOM 697 O O . GLY A 1 86 ? 7.047 -4.914 -3.400 1.00 81.94 86 GLY A O 1
ATOM 698 N N . ILE A 1 87 ? 5.883 -3.506 -2.109 1.00 78.38 87 ILE A N 1
ATOM 699 C CA . ILE A 1 87 ? 6.359 -2.299 -2.809 1.00 78.38 87 ILE A CA 1
ATOM 700 C C . ILE A 1 87 ? 7.874 -2.140 -2.628 1.00 78.38 87 ILE A C 1
ATOM 702 O O . ILE A 1 87 ? 8.578 -1.901 -3.606 1.00 78.38 87 ILE A O 1
ATOM 706 N N . PHE A 1 88 ? 8.401 -2.327 -1.413 1.00 77.44 88 PHE A N 1
ATOM 707 C CA . PHE A 1 88 ? 9.849 -2.259 -1.163 1.00 77.44 88 PHE A CA 1
ATOM 708 C C . PHE A 1 88 ? 10.640 -3.344 -1.904 1.00 77.44 88 PHE A C 1
ATOM 710 O O . PHE A 1 88 ? 11.768 -3.099 -2.331 1.00 77.44 88 PHE A O 1
ATOM 717 N N . LEU A 1 89 ? 10.055 -4.532 -2.056 1.00 80.06 89 LEU A N 1
ATOM 718 C CA . LEU A 1 89 ? 10.677 -5.678 -2.716 1.00 80.06 89 LEU A CA 1
ATOM 719 C C . LEU A 1 89 ? 10.312 -5.804 -4.201 1.00 80.06 89 LEU A C 1
ATOM 721 O O . LEU A 1 89 ? 10.797 -6.721 -4.851 1.00 80.06 89 LEU A O 1
ATOM 725 N N . SER A 1 90 ? 9.502 -4.904 -4.755 1.00 73.50 90 SER A N 1
ATOM 726 C CA . SER A 1 90 ? 8.992 -4.985 -6.133 1.00 73.50 90 SER A CA 1
ATOM 727 C C . SER A 1 90 ? 10.111 -5.048 -7.175 1.00 73.50 90 SER A C 1
ATOM 729 O O . SER A 1 90 ? 10.053 -5.866 -8.092 1.00 73.50 90 SER A O 1
ATOM 731 N N . HIS A 1 91 ? 11.164 -4.253 -6.981 1.00 68.38 91 HIS A N 1
ATOM 732 C CA . HIS A 1 91 ? 12.333 -4.191 -7.856 1.00 68.38 91 HIS A CA 1
ATOM 733 C C . HIS A 1 91 ? 13.209 -5.461 -7.795 1.00 68.38 91 HIS A C 1
ATOM 735 O O . HIS A 1 91 ? 13.475 -6.040 -8.849 1.00 68.38 91 HIS A O 1
ATOM 741 N N . PRO A 1 92 ? 13.629 -5.969 -6.613 1.00 70.00 92 PRO A N 1
ATOM 742 C CA . PRO A 1 92 ? 14.331 -7.252 -6.545 1.00 70.00 92 PRO A CA 1
ATOM 743 C C . PRO A 1 92 ? 13.449 -8.443 -6.950 1.00 70.00 92 PRO A C 1
ATOM 745 O O . PRO A 1 92 ? 13.973 -9.404 -7.507 1.00 70.00 92 PRO A O 1
ATOM 748 N N . LEU A 1 93 ? 12.124 -8.393 -6.739 1.00 70.56 93 LEU A N 1
ATOM 749 C CA . LEU A 1 93 ? 11.207 -9.412 -7.269 1.00 70.56 93 LEU A CA 1
ATOM 750 C C . LEU A 1 93 ? 11.175 -9.396 -8.798 1.00 70.56 93 LE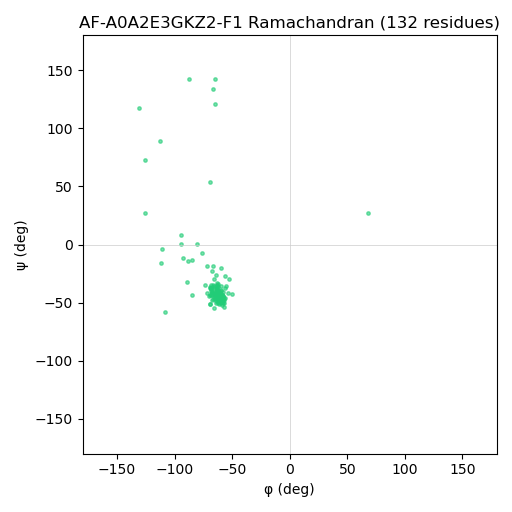U A C 1
ATOM 752 O O . LEU A 1 93 ? 11.204 -10.458 -9.409 1.00 70.56 93 LEU A O 1
ATOM 756 N N . GLY A 1 94 ? 11.117 -8.211 -9.409 1.00 67.94 94 GLY A N 1
ATOM 757 C CA . GLY A 1 94 ? 11.16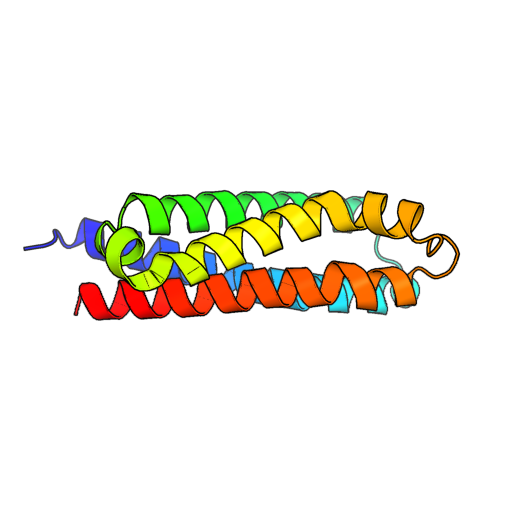2 -8.053 -10.863 1.00 67.94 94 GLY A CA 1
ATOM 758 C C . GLY A 1 94 ? 12.436 -8.652 -11.458 1.00 67.94 94 GLY A C 1
ATOM 759 O O . GLY A 1 94 ? 12.361 -9.429 -12.408 1.00 67.94 94 GLY A O 1
ATOM 760 N N . HIS A 1 95 ? 13.584 -8.388 -10.826 1.00 69.75 95 HIS A N 1
ATOM 761 C CA . HIS A 1 95 ? 14.859 -9.002 -11.202 1.00 69.75 95 HIS A CA 1
ATOM 762 C C . HIS A 1 95 ? 14.841 -10.528 -11.024 1.00 69.75 95 HIS A C 1
ATOM 764 O O . HIS A 1 95 ? 15.285 -11.260 -11.905 1.00 69.75 95 HIS A O 1
ATOM 770 N N . PHE A 1 96 ? 14.328 -11.043 -9.903 1.00 71.75 96 PHE A N 1
ATOM 771 C CA . PHE A 1 96 ? 14.257 -12.490 -9.662 1.00 71.75 96 PHE A CA 1
ATOM 772 C C . PHE A 1 96 ? 13.354 -13.215 -10.672 1.00 71.75 96 PHE A C 1
ATOM 774 O O . PHE A 1 96 ? 13.646 -14.337 -11.078 1.00 71.75 96 PHE A O 1
ATOM 781 N N . LEU A 1 97 ? 12.270 -12.566 -11.097 1.00 73.00 97 LEU A N 1
ATOM 782 C CA . LEU A 1 97 ? 11.323 -13.090 -12.081 1.00 73.00 97 LEU A CA 1
ATOM 783 C C . LEU A 1 97 ? 11.804 -12.932 -13.534 1.00 73.00 97 LEU A C 1
ATOM 785 O O . LEU A 1 97 ? 11.085 -13.337 -14.446 1.00 73.00 97 LEU A O 1
ATOM 789 N N . GLY A 1 98 ? 12.993 -12.361 -13.762 1.00 72.38 98 GLY A N 1
ATOM 790 C CA . GLY A 1 98 ? 13.544 -12.143 -15.103 1.00 72.38 98 GLY A CA 1
ATOM 791 C C . GLY A 1 98 ? 12.777 -11.097 -15.918 1.00 72.38 98 GLY A C 1
ATOM 792 O O . GLY A 1 98 ? 12.747 -11.176 -17.140 1.00 72.38 98 GLY A O 1
ATOM 793 N N . LEU A 1 99 ? 12.124 -10.137 -15.254 1.00 69.75 99 LEU A N 1
ATOM 794 C CA . LEU A 1 99 ? 11.291 -9.110 -15.892 1.00 69.75 99 LEU A CA 1
ATOM 795 C C . LEU A 1 99 ? 12.050 -7.796 -16.173 1.00 69.75 99 LEU A C 1
ATOM 797 O O . LEU A 1 99 ? 11.425 -6.806 -16.558 1.00 69.75 99 LEU A O 1
ATOM 801 N N . GLU A 1 100 ? 13.375 -7.766 -15.983 1.00 59.53 100 GLU A N 1
ATOM 802 C CA . GLU A 1 100 ? 14.199 -6.545 -16.072 1.00 59.53 100 GLU A CA 1
ATOM 803 C C . GLU A 1 100 ? 14.079 -5.819 -17.414 1.00 59.53 100 GLU A C 1
ATOM 805 O O . GLU A 1 100 ? 13.997 -4.592 -17.445 1.00 59.53 100 GLU A O 1
ATOM 810 N N . ASP A 1 101 ? 13.970 -6.564 -18.514 1.00 59.84 101 ASP A N 1
ATOM 811 C CA . ASP A 1 101 ? 13.844 -5.985 -19.855 1.00 59.84 101 ASP A CA 1
ATOM 812 C C . ASP A 1 101 ? 12.437 -5.435 -20.139 1.00 59.84 101 ASP A C 1
ATOM 814 O O . ASP A 1 101 ? 12.182 -4.856 -21.197 1.00 59.84 101 ASP A O 1
ATOM 818 N N . HIS A 1 102 ? 11.472 -5.659 -19.244 1.00 65.38 102 HIS A N 1
ATOM 819 C CA . HIS A 1 102 ? 10.066 -5.312 -19.430 1.00 65.38 102 HIS A CA 1
ATOM 820 C C . HIS A 1 102 ? 9.584 -4.455 -18.260 1.00 65.38 102 HIS A C 1
ATOM 822 O O . HIS A 1 102 ? 8.797 -4.896 -17.420 1.00 65.38 102 HIS A O 1
ATOM 828 N N . ALA A 1 103 ? 10.030 -3.196 -18.228 1.00 64.94 103 ALA A N 1
ATOM 829 C CA . ALA A 1 103 ? 9.667 -2.225 -17.192 1.00 64.94 103 ALA A CA 1
ATOM 830 C C . ALA A 1 103 ? 8.146 -2.148 -16.958 1.00 64.94 103 ALA A C 1
ATOM 832 O O . ALA A 1 103 ? 7.685 -2.176 -15.821 1.00 64.94 103 ALA A O 1
ATOM 833 N N . LEU A 1 104 ? 7.350 -2.143 -18.033 1.00 65.31 104 LEU A N 1
ATOM 834 C CA . LEU A 1 104 ? 5.889 -2.076 -17.949 1.00 65.31 104 LEU A CA 1
ATOM 835 C C . LEU A 1 104 ? 5.295 -3.354 -17.331 1.00 65.31 104 LEU A C 1
ATOM 837 O O . LEU A 1 104 ? 4.430 -3.278 -16.463 1.00 65.31 104 LEU A O 1
ATOM 841 N N . THR A 1 105 ? 5.804 -4.525 -17.716 1.00 71.25 105 THR A N 1
ATOM 842 C CA . THR A 1 105 ? 5.370 -5.823 -17.181 1.00 71.25 105 THR A CA 1
ATOM 843 C C . THR A 1 105 ? 5.775 -5.992 -15.717 1.00 71.25 105 THR A C 1
ATOM 845 O O . THR A 1 105 ? 4.973 -6.471 -14.919 1.00 71.25 105 THR A O 1
ATOM 848 N N . THR A 1 106 ? 6.967 -5.528 -15.333 1.00 68.94 106 THR A N 1
ATOM 849 C CA . THR A 1 106 ? 7.407 -5.475 -13.932 1.00 68.94 106 THR A CA 1
ATOM 850 C C . THR A 1 106 ? 6.458 -4.616 -13.103 1.00 68.94 106 THR A C 1
ATOM 852 O O . THR A 1 106 ? 5.906 -5.104 -12.121 1.00 68.94 106 THR A O 1
ATOM 855 N N . ILE A 1 107 ? 6.172 -3.383 -13.537 1.00 69.25 107 ILE A N 1
ATOM 856 C CA . ILE A 1 107 ? 5.247 -2.477 -12.838 1.00 69.25 107 ILE A CA 1
ATOM 857 C C . ILE A 1 107 ? 3.856 -3.115 -12.691 1.00 69.25 107 ILE A C 1
ATOM 859 O O . ILE A 1 107 ? 3.254 -3.070 -11.617 1.00 69.25 107 ILE A O 1
ATOM 863 N N . LEU A 1 108 ? 3.338 -3.749 -13.748 1.00 72.62 108 LEU A N 1
ATOM 864 C CA . LEU A 1 108 ? 1.995 -4.331 -13.734 1.00 72.62 108 LEU A CA 1
ATOM 865 C C . LEU A 1 108 ? 1.875 -5.561 -12.821 1.00 72.62 108 LEU A C 1
ATOM 867 O O . LEU A 1 108 ? 0.827 -5.768 -12.213 1.00 72.62 108 LEU A O 1
ATOM 871 N N . ILE A 1 109 ? 2.919 -6.390 -12.756 1.00 75.00 109 ILE A N 1
ATOM 872 C CA . ILE A 1 109 ? 2.900 -7.669 -12.032 1.00 75.00 109 ILE A CA 1
ATOM 873 C C . ILE A 1 109 ? 3.323 -7.499 -10.572 1.00 75.00 109 ILE A C 1
ATOM 875 O O . ILE A 1 109 ? 2.821 -8.220 -9.711 1.00 75.00 109 ILE A O 1
ATOM 879 N N . THR A 1 110 ? 4.222 -6.562 -10.267 1.00 73.75 110 THR A N 1
ATOM 880 C CA . THR A 1 110 ? 4.748 -6.389 -8.908 1.00 73.75 110 THR A CA 1
ATOM 881 C C . THR A 1 110 ? 4.204 -5.118 -8.258 1.00 73.75 110 THR A C 1
ATOM 883 O O . THR A 1 110 ? 3.522 -5.198 -7.239 1.00 73.75 110 THR A O 1
ATOM 886 N N . GLU A 1 111 ? 4.409 -3.941 -8.845 1.00 73.69 111 GLU A N 1
ATOM 887 C CA . GLU A 1 111 ? 4.064 -2.669 -8.194 1.00 73.69 111 GLU A CA 1
ATOM 888 C C . GLU A 1 111 ? 2.553 -2.440 -8.056 1.00 73.69 111 GLU A C 1
ATOM 890 O O . GLU A 1 111 ? 2.087 -2.024 -6.990 1.00 73.69 111 GLU A O 1
ATOM 895 N N . VAL A 1 112 ? 1.765 -2.735 -9.095 1.00 78.38 112 VAL A N 1
ATOM 896 C CA . VAL A 1 112 ? 0.312 -2.500 -9.087 1.00 78.38 112 VAL A CA 1
ATOM 897 C C . VAL A 1 112 ? -0.407 -3.358 -8.030 1.00 78.38 112 VAL A C 1
ATOM 899 O O . VAL A 1 112 ? -1.140 -2.781 -7.219 1.00 78.38 112 VAL A O 1
ATOM 902 N N . PRO A 1 113 ? -0.202 -4.689 -7.937 1.00 81.50 113 PRO A N 1
ATOM 903 C CA . PRO A 1 113 ? -0.888 -5.514 -6.940 1.00 81.50 113 PRO A CA 1
ATOM 904 C C . PRO A 1 113 ? -0.551 -5.125 -5.501 1.00 81.50 113 PRO A C 1
ATOM 906 O O . PRO A 1 113 ? -1.444 -5.058 -4.652 1.00 81.50 113 PRO A O 1
ATOM 909 N N . PHE A 1 114 ? 0.717 -4.813 -5.219 1.00 83.25 114 PHE A N 1
ATOM 910 C CA . PHE A 1 114 ? 1.118 -4.376 -3.884 1.00 83.25 114 PHE A CA 1
ATOM 911 C C . PHE A 1 114 ? 0.569 -2.992 -3.546 1.00 83.25 114 PHE A C 1
ATOM 913 O O . PHE A 1 114 ? 0.091 -2.785 -2.430 1.00 83.25 114 PHE A O 1
ATOM 920 N N . THR A 1 115 ? 0.524 -2.079 -4.516 1.00 79.75 115 THR A N 1
ATOM 921 C CA . THR A 1 115 ? -0.145 -0.784 -4.351 1.00 79.75 115 THR A CA 1
ATOM 922 C C . THR A 1 115 ? -1.624 -0.969 -4.015 1.00 79.75 115 THR A C 1
ATOM 924 O O . THR A 1 115 ? -2.106 -0.381 -3.048 1.00 79.75 115 THR A O 1
ATOM 927 N N . ILE A 1 116 ? -2.343 -1.843 -4.727 1.00 82.25 116 ILE A N 1
ATOM 928 C CA . ILE A 1 116 ? -3.754 -2.151 -4.439 1.00 82.25 116 ILE A CA 1
ATOM 929 C C . ILE A 1 116 ? -3.916 -2.737 -3.032 1.00 82.25 116 ILE A C 1
ATOM 931 O O . ILE A 1 116 ? -4.843 -2.350 -2.315 1.00 82.25 116 ILE A O 1
ATOM 935 N N . ALA A 1 117 ? -3.021 -3.631 -2.605 1.00 84.81 117 ALA A N 1
ATOM 936 C CA . ALA A 1 117 ? -3.042 -4.205 -1.261 1.00 84.81 117 ALA A CA 1
ATOM 937 C C . ALA A 1 117 ? -2.865 -3.129 -0.173 1.00 84.81 117 ALA A C 1
ATOM 939 O O . ALA A 1 117 ? -3.641 -3.100 0.787 1.00 84.81 117 ALA A O 1
ATOM 940 N N . VAL A 1 118 ? -1.914 -2.200 -0.351 1.00 82.75 118 VAL A N 1
ATOM 941 C CA . VAL A 1 118 ? -1.709 -1.064 0.565 1.00 82.75 118 VAL A CA 1
ATOM 942 C C . VAL A 1 118 ? -2.942 -0.170 0.609 1.00 82.75 118 VAL A C 1
ATOM 944 O O . VAL A 1 118 ? -3.462 0.119 1.685 1.00 82.75 118 VAL A O 1
ATOM 947 N N . VAL A 1 119 ? -3.440 0.234 -0.559 1.00 81.75 119 VAL A N 1
ATOM 948 C CA . VAL A 1 119 ? -4.596 1.126 -0.708 1.00 81.75 119 VAL A CA 1
ATOM 949 C C . VAL A 1 119 ? -5.828 0.519 -0.041 1.00 81.75 119 VAL A C 1
ATOM 951 O O . VAL A 1 119 ? -6.492 1.167 0.769 1.00 81.75 119 VAL A O 1
ATOM 954 N N . THR A 1 120 ? -6.117 -0.745 -0.340 1.00 83.50 120 THR A N 1
ATO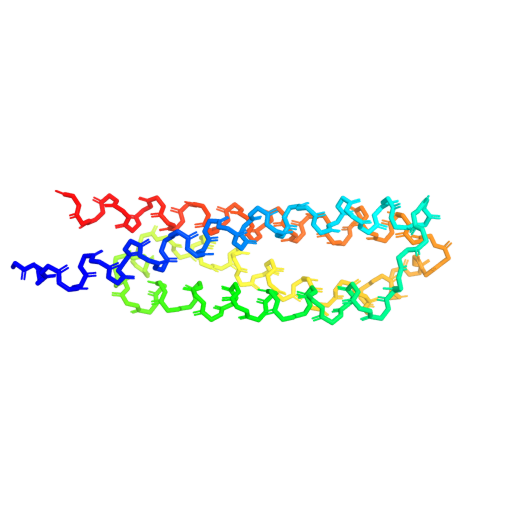M 955 C CA . THR A 1 120 ? -7.305 -1.438 0.165 1.00 83.50 120 THR A CA 1
ATOM 956 C C . THR A 1 120 ? -7.208 -1.654 1.671 1.00 83.50 120 THR A C 1
ATOM 958 O O . THR A 1 120 ? -8.148 -1.323 2.397 1.00 83.50 120 THR A O 1
ATOM 961 N N . GLY A 1 121 ? -6.063 -2.146 2.161 1.00 84.62 121 GLY A N 1
ATOM 962 C CA . GLY A 1 121 ? -5.818 -2.319 3.592 1.00 84.62 121 GLY A CA 1
ATOM 963 C C . GLY A 1 121 ? -5.994 -1.005 4.350 1.00 84.62 121 GLY A C 1
ATOM 964 O O . GLY A 1 121 ? -6.718 -0.950 5.344 1.00 84.62 121 GLY A O 1
ATOM 965 N N . GLN A 1 122 ? -5.423 0.079 3.827 1.00 81.69 122 GLN A N 1
ATOM 966 C CA . GLN A 1 122 ? -5.484 1.383 4.469 1.00 81.69 122 GLN A CA 1
ATOM 967 C C . GLN A 1 122 ? -6.898 1.973 4.475 1.00 81.69 122 GLN A C 1
ATOM 969 O O . GLN A 1 122 ? -7.351 2.456 5.513 1.00 81.69 122 GLN A O 1
ATOM 974 N N . LEU A 1 123 ? -7.641 1.896 3.365 1.00 81.75 123 LEU A N 1
ATOM 975 C CA . LEU A 1 123 ? -9.023 2.385 3.298 1.00 81.75 123 LEU A CA 1
ATOM 976 C C . LEU A 1 123 ? -9.945 1.659 4.282 1.00 81.75 123 LEU A C 1
ATOM 978 O O . LEU A 1 123 ? -10.734 2.303 4.980 1.00 81.75 123 LEU A O 1
ATOM 982 N N . VAL A 1 124 ? -9.839 0.330 4.365 1.00 84.81 124 VAL A N 1
ATOM 983 C CA . VAL A 1 124 ? -10.652 -0.469 5.291 1.00 84.81 124 VAL A CA 1
ATOM 984 C C . VAL A 1 124 ? -10.322 -0.115 6.740 1.00 84.81 124 VAL A C 1
ATOM 986 O O . VAL A 1 124 ? -11.238 0.111 7.533 1.00 84.81 124 VAL A O 1
ATOM 989 N N . LEU A 1 125 ? -9.037 0.006 7.087 1.00 83.31 125 LEU A N 1
ATOM 990 C CA . LEU A 1 125 ? -8.605 0.362 8.441 1.00 83.31 125 LEU A CA 1
ATOM 991 C C . LEU A 1 125 ? -9.017 1.786 8.830 1.00 83.31 125 LEU A C 1
ATOM 993 O O . LEU A 1 125 ? -9.482 1.997 9.949 1.00 83.31 125 LEU A O 1
ATOM 997 N N . LEU A 1 126 ? -8.925 2.750 7.909 1.00 79.62 126 LEU A N 1
ATOM 998 C CA . LEU A 1 126 ? -9.394 4.121 8.125 1.00 79.62 126 LEU A CA 1
ATOM 999 C C . LEU A 1 126 ? -10.907 4.171 8.367 1.00 79.62 126 LEU A C 1
ATOM 1001 O O . LEU A 1 126 ? -11.365 4.866 9.276 1.00 79.62 126 LEU A O 1
ATOM 1005 N N . LYS A 1 127 ? -11.690 3.423 7.580 1.00 80.25 127 LYS A N 1
ATOM 1006 C CA . LYS A 1 127 ? -13.148 3.340 7.747 1.00 80.25 127 LYS A CA 1
ATOM 1007 C C . LYS A 1 127 ? -13.520 2.680 9.074 1.00 80.25 127 LYS A C 1
ATOM 1009 O O . LYS A 1 127 ? -14.374 3.193 9.793 1.00 80.25 127 LYS A O 1
ATOM 1014 N N . ALA A 1 128 ? -12.853 1.581 9.420 1.00 78.94 128 ALA A N 1
ATOM 1015 C CA . ALA A 1 128 ? -13.058 0.887 10.683 1.00 78.94 128 ALA A CA 1
ATOM 1016 C C . ALA A 1 128 ? -12.715 1.778 11.885 1.00 78.94 128 ALA A C 1
ATOM 1018 O O . ALA A 1 128 ? -13.489 1.838 12.837 1.00 78.94 128 ALA A O 1
ATOM 1019 N N . ALA A 1 129 ? -11.605 2.519 11.820 1.00 75.81 129 ALA A N 1
ATOM 1020 C CA . ALA A 1 129 ? -11.220 3.459 12.866 1.00 75.81 129 ALA A CA 1
ATOM 1021 C C . ALA A 1 129 ? -12.259 4.576 13.028 1.00 75.81 129 ALA A C 1
ATOM 1023 O O . ALA A 1 129 ? -12.680 4.851 14.146 1.00 75.81 129 ALA A O 1
ATOM 1024 N N . ARG A 1 130 ? -12.740 5.168 11.924 1.00 73.44 130 ARG A N 1
ATOM 1025 C CA . ARG A 1 130 ? -13.781 6.210 11.960 1.00 73.44 130 ARG A CA 1
ATOM 1026 C C . ARG A 1 130 ? -15.056 5.722 12.652 1.00 73.44 130 ARG A C 1
ATOM 1028 O O . ARG A 1 130 ? -15.567 6.413 13.523 1.00 73.44 130 ARG A O 1
ATOM 1035 N N . ASN A 1 131 ? -15.525 4.522 12.313 1.00 68.62 131 ASN A N 1
ATOM 1036 C CA . ASN A 1 131 ? -16.737 3.945 12.900 1.00 68.62 131 ASN A CA 1
ATOM 1037 C C . ASN A 1 131 ? -16.609 3.618 14.398 1.00 68.62 131 ASN A C 1
ATOM 1039 O O . ASN A 1 131 ? -17.623 3.439 15.054 1.00 68.62 131 ASN A O 1
ATOM 1043 N N . CYS A 1 132 ? -15.393 3.514 14.942 1.00 64.12 132 CYS A N 1
ATOM 1044 C CA . CYS A 1 132 ? -15.177 3.267 16.372 1.00 64.12 132 CYS A CA 1
ATOM 1045 C C . CYS A 1 132 ? -15.206 4.546 17.224 1.00 64.12 132 CYS A C 1
ATOM 1047 O O . CYS A 1 132 ? -15.222 4.453 18.450 1.00 64.12 132 CYS A O 1
ATOM 1049 N N . TYR A 1 133 ? -15.143 5.719 16.590 1.00 58.06 133 TYR A N 1
ATOM 1050 C CA . TYR A 1 133 ? -15.101 7.023 17.257 1.00 58.06 133 TYR A CA 1
ATOM 1051 C C . TYR A 1 133 ? -16.376 7.858 17.059 1.00 58.06 133 TYR A C 1
ATOM 1053 O O . TYR A 1 133 ? -16.464 8.946 17.632 1.00 58.06 133 TYR A O 1
ATOM 1061 N N . CYS A 1 134 ? -17.327 7.371 16.256 1.00 49.91 134 CYS A N 1
ATOM 1062 C CA . CYS A 1 134 ? -18.696 7.882 16.163 1.00 49.91 134 CYS A CA 1
ATOM 1063 C C . CYS A 1 134 ? -19.594 7.137 17.153 1.00 49.91 134 CYS A C 1
ATOM 1065 O O . CYS A 1 134 ? -20.478 7.806 17.727 1.00 49.91 134 CYS A O 1
#

Radius of gyration: 16.49 Å; Cα contacts (8 Å, |Δi|>4): 104; chains: 1; bounding box: 34×31×48 Å

Nearest PDB structures (foldseek):
  5xua-assembly2_C  TM=4.974E-01  e=6.759E-01  Comamonas testosteroni CNB-2

Secondary structure (DSSP, 8-state):
---HHHHHHHHHHHHHHHHHHHHHHHHHHHHHHGGGS---HHHHHHHHHHHHHHHHHHHHHHHHH-HHHHHH-HHHHHHHHHHHHHHHHHHHHHHHTT-TT-HHHHIIIIIHHHHHHHHHHHHHHHHHHHHHH-

Mean predicted aligned error: 8.82 Å